Protein AF-A0A430VLE6-F1 (afdb_monomer_lite)

pLDDT: mean 94.43, std 5.34, range [52.59, 98.19]

Foldseek 3Di:
DFEWQDVVPTKTQAACVCVLQVLLVHHYDADDHRDHIDGDHLVRDDLDQEYEYEHAPDAQVRQVVVVVVCVVVVHSVLVSCVNHKYKYFHNVLPRDPDPSVVVSSVVSNCVVVVHDDPRIDTDDRD

Organism: Thermus scotoductus (NCBI:txid37636)

InterPro domains:
  IPR051030 Vitamin B12-binding component of ABC transporter [PTHR42860] (2-117)

Secondary structure (DSSP, 8-state):
-EEEEEETTEEE--TTHHHHHHHTTPPP-SSPTTPPPEE--GGG----SEEEE--TT--HHHHHHHHHHHHHTT-THHHHHTTSEEEEE-STTTSSSSTHHHHHHHHHHHHHTT---TTEEEE---

Radius of gyration: 13.12 Å; chains: 1; bounding box: 30×30×33 Å

Sequence (126 aa):
RVVLEWLGPPYLGGHWVPEMVALAGGAYLGPGPGEASRRASPEDLPQAQVVFLAFCGYGLEAAREAVEAHLARGGWLGEYLKGKRGYLLDAAPFQALTPLVVEGVGLLARLLRGERVLEALELSLP

Structure (mmCIF, N/CA/C/O backbone):
data_AF-A0A430VLE6-F1
#
_entry.id   AF-A0A430VLE6-F1
#
loop_
_atom_site.group_PDB
_atom_site.id
_atom_site.type_symbol
_atom_site.label_atom_id
_atom_site.label_alt_id
_atom_site.label_comp_id
_atom_site.label_asym_id
_atom_site.label_entity_id
_atom_site.label_seq_id
_atom_site.pdbx_PDB_ins_code
_atom_site.Cartn_x
_atom_site.Cartn_y
_atom_site.Cartn_z
_atom_site.occupancy
_at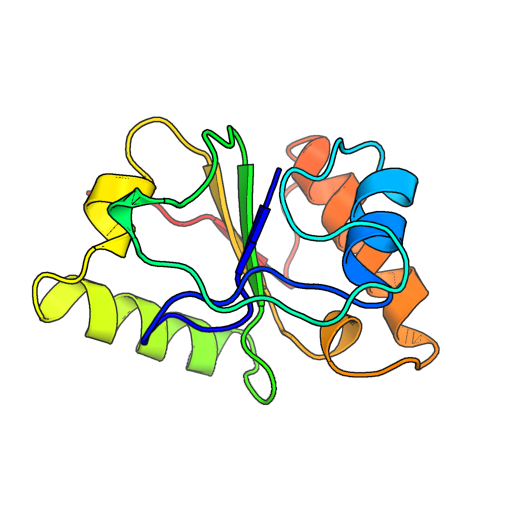om_site.B_iso_or_equiv
_atom_site.auth_seq_id
_atom_site.auth_comp_id
_atom_site.auth_asym_id
_atom_site.auth_atom_id
_atom_site.pdbx_PDB_model_num
ATOM 1 N N . ARG A 1 1 ? -8.304 -0.747 -6.929 1.00 92.69 1 ARG A N 1
ATOM 2 C CA . ARG A 1 1 ? -7.292 -0.896 -5.861 1.00 92.69 1 ARG A CA 1
ATOM 3 C C . ARG A 1 1 ? -6.346 0.275 -5.974 1.00 92.69 1 ARG A C 1
ATOM 5 O O . ARG A 1 1 ? -6.171 0.771 -7.082 1.00 92.69 1 ARG A O 1
ATOM 12 N N . VAL A 1 2 ? -5.778 0.711 -4.863 1.00 93.62 2 VAL A N 1
ATOM 13 C CA . VAL A 1 2 ? -4.741 1.747 -4.853 1.00 93.62 2 VAL A CA 1
ATOM 14 C C . VAL A 1 2 ? -3.542 1.266 -4.066 1.00 93.62 2 VAL A C 1
ATOM 16 O O . VAL A 1 2 ? -3.681 0.414 -3.189 1.00 93.62 2 VAL A O 1
ATOM 19 N N . VAL A 1 3 ? -2.395 1.843 -4.387 1.00 95.94 3 VAL A N 1
ATOM 20 C CA . VAL A 1 3 ? -1.143 1.687 -3.664 1.00 95.94 3 VAL A CA 1
ATOM 21 C C . VAL A 1 3 ? -0.722 3.096 -3.291 1.00 95.94 3 VAL A C 1
ATOM 23 O O . VAL A 1 3 ? -0.615 3.961 -4.161 1.00 95.94 3 VAL A O 1
ATOM 26 N N . LEU A 1 4 ? -0.581 3.334 -1.995 1.00 96.75 4 LEU A N 1
ATOM 27 C CA . LEU A 1 4 ? -0.165 4.604 -1.438 1.00 96.75 4 LEU A CA 1
ATOM 28 C C . LEU A 1 4 ? 1.290 4.504 -1.000 1.00 96.75 4 LEU A C 1
ATOM 30 O O . LEU A 1 4 ? 1.628 3.707 -0.126 1.00 96.75 4 LEU A O 1
ATOM 34 N N . GLU A 1 5 ? 2.132 5.331 -1.605 1.00 95.12 5 GLU A N 1
ATOM 35 C CA . GLU A 1 5 ? 3.582 5.335 -1.380 1.00 95.12 5 GLU A CA 1
ATOM 36 C C . GLU A 1 5 ? 4.014 6.353 -0.318 1.00 95.12 5 GLU A C 1
ATOM 38 O O . GLU A 1 5 ? 5.150 6.346 0.150 1.00 95.12 5 GLU A O 1
ATOM 43 N N . TRP A 1 6 ? 3.101 7.240 0.081 1.00 94.75 6 TRP A N 1
ATOM 44 C CA . TRP A 1 6 ? 3.324 8.258 1.102 1.00 94.75 6 TRP A CA 1
ATOM 45 C C . TRP A 1 6 ? 1.986 8.756 1.659 1.00 94.75 6 TRP A C 1
ATOM 47 O O . TRP A 1 6 ? 0.965 8.632 0.984 1.00 94.75 6 TRP A O 1
ATOM 57 N N . LEU A 1 7 ? 1.978 9.337 2.867 1.00 93.81 7 LEU A N 1
ATOM 58 C CA . LEU A 1 7 ? 0.761 9.858 3.522 1.00 93.81 7 LEU A CA 1
ATOM 59 C C . LEU A 1 7 ? 0.661 11.391 3.566 1.00 93.81 7 LEU A C 1
ATOM 61 O O . LEU A 1 7 ? -0.430 11.933 3.760 1.00 93.81 7 LEU A O 1
ATOM 65 N N . GLY A 1 8 ? 1.787 12.103 3.466 1.00 88.50 8 GLY A N 1
ATOM 66 C CA . GLY A 1 8 ? 1.864 13.536 3.753 1.00 88.50 8 GLY A CA 1
ATOM 67 C C . GLY A 1 8 ? 2.534 14.339 2.647 1.00 88.50 8 GLY A C 1
ATOM 68 O O . GLY A 1 8 ? 3.729 14.615 2.768 1.00 88.50 8 GLY A O 1
ATOM 69 N N . PRO A 1 9 ? 1.797 14.767 1.609 1.00 90.31 9 PRO A N 1
ATOM 70 C CA . PRO A 1 9 ? 0.430 14.362 1.216 1.00 90.31 9 PRO A CA 1
ATOM 71 C C . PRO A 1 9 ? 0.395 12.970 0.557 1.00 90.31 9 PRO A C 1
ATOM 73 O O . PRO A 1 9 ? 1.468 12.417 0.308 1.00 90.31 9 PRO A O 1
ATOM 76 N N . PRO A 1 10 ? -0.787 12.374 0.284 1.00 96.56 10 PRO A N 1
ATOM 77 C CA . PRO A 1 10 ? -0.828 11.055 -0.325 1.00 96.56 10 PRO A CA 1
ATOM 78 C C . PRO A 1 10 ? -0.162 11.022 -1.702 1.00 96.56 10 PRO A C 1
ATOM 80 O O . PRO A 1 10 ? -0.354 11.923 -2.520 1.00 96.56 10 PRO A O 1
ATOM 83 N N . TYR A 1 11 ? 0.589 9.955 -1.964 1.00 97.31 11 TYR A N 1
ATOM 84 C CA . TYR A 1 11 ? 1.112 9.634 -3.293 1.00 97.31 11 TYR A CA 1
ATOM 85 C C . TYR A 1 11 ? 0.529 8.315 -3.780 1.00 97.31 11 TYR A C 1
ATOM 87 O O . TYR A 1 11 ? 0.650 7.302 -3.098 1.00 97.31 11 TYR A O 1
ATOM 95 N N . LEU A 1 12 ? -0.087 8.334 -4.960 1.00 97.62 12 LEU A N 1
ATOM 96 C CA . LEU A 1 12 ? -0.509 7.140 -5.685 1.00 97.62 12 LEU A CA 1
ATOM 97 C C . LEU A 1 12 ? 0.689 6.572 -6.444 1.00 97.62 12 LEU A C 1
ATOM 99 O O . LEU A 1 12 ? 1.323 7.302 -7.212 1.00 97.62 12 LEU A O 1
ATOM 103 N N . GLY A 1 13 ? 0.958 5.281 -6.262 1.00 96.44 13 GLY A N 1
ATOM 104 C CA . GLY A 1 13 ? 2.089 4.620 -6.904 1.00 96.44 13 GLY A CA 1
ATOM 105 C C . GLY A 1 13 ? 1.999 4.613 -8.426 1.00 96.44 13 GLY A C 1
ATOM 106 O O . GLY A 1 13 ? 0.928 4.411 -9.001 1.00 96.44 13 GLY A O 1
ATOM 107 N N . GLY A 1 14 ? 3.118 4.885 -9.081 1.00 95.44 14 GLY A N 1
ATOM 108 C CA . GLY A 1 14 ? 3.240 4.891 -10.535 1.00 95.44 14 GLY A CA 1
ATOM 109 C C . GLY A 1 14 ? 4.255 3.864 -11.025 1.00 95.44 14 GLY A C 1
ATOM 110 O O . GLY A 1 14 ? 4.506 2.844 -10.387 1.00 95.44 14 GLY A O 1
ATOM 111 N N . HIS A 1 15 ? 4.869 4.152 -12.162 1.00 95.00 15 HIS A N 1
ATOM 112 C CA . HIS A 1 15 ? 5.905 3.362 -12.803 1.00 95.00 15 HIS A CA 1
ATOM 113 C C . HIS A 1 15 ? 5.416 1.931 -13.079 1.00 95.00 15 HIS A C 1
ATOM 115 O O . HIS A 1 15 ? 4.514 1.744 -13.895 1.00 95.00 15 HIS A O 1
ATOM 121 N N . TRP A 1 16 ? 5.979 0.935 -12.394 1.00 95.38 16 TRP A N 1
ATOM 122 C CA . TRP A 1 16 ? 5.626 -0.480 -12.535 1.00 95.38 16 TRP A CA 1
ATOM 123 C C . TRP A 1 16 ? 4.523 -0.934 -11.561 1.00 95.38 16 TRP A C 1
ATOM 125 O O . TRP A 1 16 ? 3.995 -2.037 -11.697 1.00 95.38 16 TRP A O 1
ATOM 135 N N . VAL A 1 17 ? 4.124 -0.103 -10.589 1.00 96.69 17 VAL A N 1
ATOM 136 C CA . VAL A 1 17 ? 3.075 -0.436 -9.606 1.00 96.69 17 VAL A CA 1
ATOM 137 C C . VAL A 1 17 ? 1.719 -0.767 -10.256 1.00 96.69 17 VAL A C 1
ATOM 139 O O . VAL A 1 17 ? 1.105 -1.759 -9.847 1.00 96.69 17 VAL A O 1
ATOM 142 N N . PRO A 1 18 ? 1.235 -0.026 -11.278 1.00 97.31 18 PRO A N 1
ATOM 143 C CA . PRO A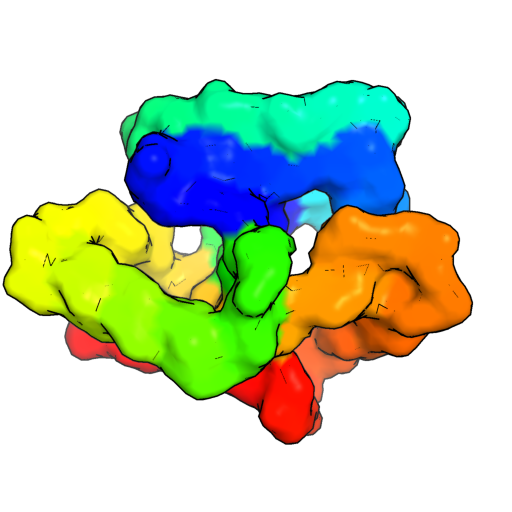 1 18 ? -0.002 -0.377 -11.979 1.00 97.31 18 PRO A CA 1
ATOM 144 C C . PRO A 1 18 ? 0.044 -1.791 -12.567 1.00 97.31 18 PRO A C 1
ATOM 146 O O . PRO A 1 18 ? -0.921 -2.549 -12.447 1.00 97.31 18 PRO A O 1
ATOM 149 N N . GLU A 1 19 ? 1.184 -2.164 -13.151 1.00 97.06 19 GLU A N 1
ATOM 150 C CA . GLU A 1 19 ? 1.408 -3.478 -13.756 1.00 97.06 19 GLU A CA 1
ATOM 151 C C . GLU A 1 19 ? 1.498 -4.573 -12.694 1.00 97.06 19 GLU A C 1
ATOM 153 O O . GLU A 1 19 ? 0.892 -5.630 -12.860 1.00 97.06 19 GLU A O 1
ATOM 158 N N . MET A 1 20 ? 2.158 -4.312 -11.560 1.00 97.69 20 MET A N 1
ATOM 159 C CA . MET A 1 20 ? 2.181 -5.251 -10.434 1.00 97.69 20 MET A CA 1
ATOM 160 C C . MET A 1 20 ? 0.769 -5.569 -9.933 1.00 97.69 20 MET A C 1
ATOM 162 O O . MET A 1 20 ? 0.429 -6.733 -9.716 1.00 97.69 20 MET A O 1
ATOM 166 N N . VAL A 1 21 ? -0.073 -4.542 -9.770 1.00 98.06 21 VAL A N 1
ATOM 167 C CA . VAL A 1 21 ? -1.467 -4.713 -9.339 1.00 98.06 21 VAL A CA 1
ATOM 168 C C . VAL A 1 21 ? -2.267 -5.494 -10.382 1.00 98.06 21 VAL A C 1
ATOM 170 O O . VAL A 1 21 ? -3.056 -6.359 -10.000 1.00 98.06 21 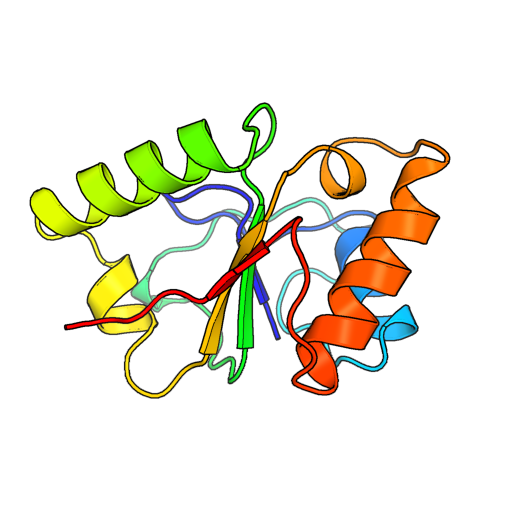VAL A O 1
ATOM 173 N N . ALA A 1 22 ? -2.059 -5.222 -11.673 1.00 97.94 22 ALA A N 1
ATOM 174 C CA . ALA A 1 22 ? -2.710 -5.946 -12.762 1.00 97.94 22 ALA A CA 1
ATOM 175 C C . ALA A 1 22 ? -2.320 -7.432 -12.784 1.00 97.94 22 ALA A C 1
ATOM 177 O O . ALA A 1 22 ? -3.197 -8.296 -12.812 1.00 97.94 22 ALA A O 1
ATOM 178 N N . LEU A 1 23 ? -1.024 -7.740 -12.684 1.00 98.12 23 LEU A N 1
ATOM 179 C CA . LEU A 1 23 ? -0.499 -9.110 -12.644 1.00 98.12 23 LEU A CA 1
ATOM 180 C C . LEU A 1 23 ? -0.972 -9.885 -11.408 1.00 98.12 23 LEU A C 1
ATOM 182 O O . LEU A 1 23 ? -1.196 -11.091 -11.480 1.00 98.12 23 LEU A O 1
ATOM 186 N N . ALA A 1 24 ? -1.197 -9.193 -10.292 1.00 98.06 24 ALA A N 1
ATOM 187 C CA . ALA A 1 24 ? -1.792 -9.771 -9.092 1.00 98.06 24 ALA A CA 1
ATOM 188 C C . ALA A 1 24 ? -3.309 -10.050 -9.216 1.00 98.06 24 ALA A C 1
ATOM 190 O O . ALA A 1 24 ? -3.920 -10.555 -8.272 1.00 98.06 24 ALA A O 1
ATOM 191 N N . GLY A 1 25 ? -3.935 -9.721 -10.354 1.00 97.19 25 GLY A N 1
ATOM 192 C CA . GLY A 1 25 ? -5.371 -9.889 -10.602 1.00 97.19 25 GLY A CA 1
ATOM 193 C C . GLY A 1 25 ? -6.233 -8.719 -10.113 1.00 97.19 25 GLY A C 1
ATOM 194 O O . GLY A 1 25 ? -7.433 -8.871 -9.879 1.00 97.19 25 GLY A O 1
ATOM 195 N N . GLY A 1 26 ? -5.635 -7.547 -9.903 1.00 96.31 26 GLY A N 1
ATOM 196 C CA . GLY A 1 26 ? -6.316 -6.330 -9.484 1.00 96.31 26 GLY A CA 1
ATOM 197 C C . GLY A 1 26 ? -6.543 -5.332 -10.621 1.00 96.31 26 GLY A C 1
ATOM 198 O O . GLY A 1 26 ? -5.809 -5.285 -11.595 1.00 96.31 26 GLY A O 1
ATOM 199 N N . ALA A 1 27 ? -7.533 -4.454 -10.455 1.00 96.81 27 ALA A N 1
ATOM 200 C CA . ALA A 1 27 ? -7.660 -3.237 -11.259 1.00 96.81 27 ALA A CA 1
ATOM 201 C C . ALA A 1 27 ? -7.079 -2.047 -10.484 1.00 96.81 27 ALA A C 1
ATOM 203 O O . ALA A 1 27 ? -7.550 -1.747 -9.373 1.00 96.81 27 ALA A O 1
ATOM 204 N N . TYR A 1 28 ? -6.057 -1.398 -11.039 1.00 97.75 28 TYR A N 1
ATOM 205 C CA . TYR A 1 28 ? -5.426 -0.223 -10.443 1.00 97.75 28 TYR A CA 1
ATOM 206 C C . TYR A 1 28 ? -6.200 1.059 -10.774 1.00 97.75 28 TYR A C 1
ATOM 208 O O . TYR A 1 28 ? -6.696 1.206 -11.884 1.00 97.75 28 TYR A O 1
ATOM 216 N N . LEU A 1 29 ? -6.346 1.959 -9.797 1.00 97.25 29 LEU A N 1
ATOM 217 C CA . LEU A 1 29 ? -7.136 3.197 -9.927 1.00 97.25 29 LEU A CA 1
ATOM 218 C C . LEU A 1 29 ? -6.278 4.476 -9.889 1.00 97.25 29 LEU A C 1
ATOM 220 O O . LEU A 1 29 ? -6.827 5.571 -9.808 1.00 97.25 29 LEU A O 1
ATOM 224 N N . GLY A 1 30 ? -4.951 4.339 -9.868 1.00 95.94 30 GLY A N 1
ATOM 225 C CA . GLY A 1 30 ? -4.006 5.456 -9.835 1.00 95.94 30 GLY A CA 1
ATOM 226 C C . GLY A 1 30 ? -3.446 5.806 -11.222 1.00 95.94 30 GLY A C 1
ATOM 227 O O . GLY A 1 30 ? -4.166 5.695 -12.215 1.00 95.94 30 GLY A O 1
ATOM 228 N N . PRO A 1 31 ? -2.179 6.254 -11.295 1.00 96.94 31 PRO A N 1
ATOM 229 C CA . PRO A 1 31 ? -1.444 6.415 -12.550 1.00 96.94 31 PRO A CA 1
ATOM 230 C C . PRO A 1 31 ? -1.476 5.188 -13.466 1.00 96.94 31 PRO A C 1
ATOM 232 O O . PRO A 1 31 ? -1.576 4.053 -13.001 1.00 96.94 31 PRO A O 1
ATOM 235 N N . GLY A 1 32 ? -1.408 5.428 -14.775 1.00 96.00 32 GLY A N 1
ATOM 236 C CA . GLY A 1 32 ? -1.309 4.379 -15.789 1.00 96.00 32 GLY A CA 1
ATOM 237 C C . GLY A 1 32 ? 0.073 3.707 -15.825 1.00 96.00 32 GLY A C 1
ATOM 238 O O . GLY A 1 32 ? 1.020 4.216 -15.222 1.00 96.00 32 GLY A O 1
ATOM 239 N N . PRO A 1 33 ? 0.219 2.569 -16.532 1.00 94.81 33 PRO A N 1
ATOM 240 C CA . PRO A 1 33 ? 1.510 1.897 -16.701 1.00 94.81 33 PRO A CA 1
ATOM 241 C C . PRO A 1 33 ? 2.599 2.850 -17.211 1.00 94.81 33 PRO A C 1
ATOM 243 O O . PRO A 1 33 ? 2.394 3.558 -18.197 1.00 94.81 33 PRO A O 1
ATOM 246 N N . GLY A 1 34 ? 3.747 2.880 -16.532 1.00 93.62 34 GLY A N 1
ATOM 247 C CA . GLY A 1 34 ? 4.876 3.751 -16.871 1.00 93.62 34 GLY A CA 1
ATOM 248 C C . GLY A 1 34 ? 4.718 5.230 -16.487 1.00 93.62 34 GLY A C 1
ATOM 249 O O . GLY A 1 34 ? 5.701 5.967 -16.548 1.00 93.62 34 GLY A O 1
ATOM 250 N N . GLU A 1 35 ? 3.537 5.685 -16.056 1.00 97.44 35 GLU A N 1
ATOM 251 C CA . GLU A 1 35 ? 3.348 7.057 -15.568 1.00 97.44 35 GLU A CA 1
ATOM 252 C C . GLU A 1 35 ? 3.999 7.247 -14.198 1.00 97.44 35 GLU A C 1
ATOM 254 O O . GLU A 1 35 ? 3.905 6.376 -13.341 1.00 97.44 35 GLU A O 1
ATOM 259 N N . ALA A 1 36 ? 4.603 8.406 -13.940 1.00 96.75 36 ALA A N 1
ATOM 260 C CA . ALA A 1 36 ? 5.200 8.698 -12.638 1.00 96.75 36 ALA A CA 1
ATOM 261 C C . ALA A 1 36 ? 4.181 8.628 -11.481 1.00 96.75 36 ALA A C 1
ATOM 263 O O . ALA A 1 36 ? 2.984 8.887 -11.658 1.00 96.75 36 ALA A O 1
ATOM 264 N N . SER A 1 37 ? 4.675 8.335 -10.272 1.00 96.06 37 SER A N 1
ATOM 265 C CA . SER A 1 37 ? 3.876 8.428 -9.045 1.00 96.06 37 SER A CA 1
ATOM 266 C C . SER A 1 37 ? 3.268 9.823 -8.908 1.00 96.06 37 SER A C 1
ATOM 268 O O . SER A 1 37 ? 3.901 10.838 -9.212 1.00 96.06 37 SER A O 1
ATOM 270 N N . ARG A 1 38 ? 2.020 9.883 -8.443 1.00 96.62 38 ARG A N 1
ATOM 271 C CA . ARG A 1 38 ? 1.225 11.111 -8.470 1.00 96.62 38 ARG A CA 1
ATOM 272 C C . ARG A 1 38 ? 0.845 11.546 -7.069 1.00 96.62 38 ARG A C 1
ATOM 274 O O . ARG A 1 38 ? 0.182 10.810 -6.341 1.00 96.62 38 ARG A O 1
ATOM 281 N N . ARG A 1 39 ? 1.203 12.783 -6.734 1.00 97.06 39 ARG A N 1
ATOM 282 C CA . ARG A 1 39 ? 0.677 13.482 -5.562 1.00 97.06 39 ARG A CA 1
ATOM 283 C C . ARG A 1 39 ? -0.836 13.662 -5.701 1.00 97.06 39 ARG A C 1
ATOM 285 O O . ARG A 1 39 ? -1.293 14.146 -6.733 1.00 97.06 39 ARG A O 1
ATOM 292 N N . ALA A 1 40 ? -1.584 13.329 -4.660 1.00 95.88 40 ALA A N 1
ATOM 293 C CA . ALA A 1 40 ? -3.022 13.546 -4.571 1.00 95.88 40 ALA A CA 1
ATOM 294 C C . ALA A 1 40 ? -3.373 14.363 -3.322 1.00 95.88 40 ALA A C 1
ATOM 296 O O . ALA A 1 40 ? -2.595 14.446 -2.365 1.00 95.88 40 ALA A O 1
ATOM 297 N N . SER A 1 41 ? -4.561 14.949 -3.335 1.00 96.06 41 SER A N 1
ATOM 298 C CA . SER A 1 41 ? -5.239 15.441 -2.138 1.00 96.06 41 SER A CA 1
ATOM 299 C C . SER A 1 41 ? -6.029 14.274 -1.524 1.00 96.06 41 SER A C 1
ATOM 301 O O . SER A 1 41 ? -6.517 13.430 -2.280 1.00 96.06 41 SER A O 1
ATOM 303 N N . PRO A 1 42 ? -6.161 14.163 -0.190 1.00 95.06 42 PRO A N 1
ATOM 304 C CA . PRO A 1 42 ? -6.983 13.119 0.433 1.00 95.06 42 PRO A CA 1
ATOM 305 C C . PRO A 1 42 ? -8.413 13.017 -0.121 1.00 95.06 42 PRO A C 1
ATOM 307 O O . PRO A 1 42 ? -8.938 11.919 -0.278 1.00 95.06 42 PRO A O 1
ATOM 310 N N . GLU A 1 43 ? -9.017 14.155 -0.449 1.00 94.62 43 GLU A N 1
ATOM 311 C CA . GLU A 1 43 ? -10.346 14.294 -1.044 1.00 94.62 43 GLU A CA 1
ATOM 312 C C . GLU A 1 43 ? -10.434 13.792 -2.495 1.00 94.62 43 GLU A C 1
ATOM 314 O O . GLU A 1 43 ? -11.499 13.354 -2.925 1.00 94.62 43 GLU A O 1
ATOM 319 N N . ASP A 1 44 ? -9.311 13.784 -3.218 1.00 94.88 44 ASP A N 1
ATOM 320 C CA . ASP A 1 44 ? -9.219 13.361 -4.621 1.00 94.88 44 ASP A CA 1
ATOM 321 C C . ASP A 1 44 ? -8.793 11.892 -4.762 1.00 94.88 44 ASP A C 1
ATOM 323 O O . ASP A 1 44 ? -8.609 11.383 -5.874 1.00 94.88 44 ASP A O 1
ATOM 327 N N . LEU A 1 45 ? -8.597 11.187 -3.642 1.00 96.81 45 LEU A N 1
ATOM 328 C CA . LEU A 1 45 ? -8.237 9.779 -3.682 1.00 96.81 45 LEU A CA 1
ATOM 329 C C . LEU A 1 45 ? -9.372 8.951 -4.306 1.00 96.81 45 LEU A C 1
ATOM 331 O O . LEU A 1 45 ? -10.545 9.105 -3.948 1.00 96.81 45 LEU A O 1
ATOM 335 N N . PRO A 1 46 ? -9.049 8.028 -5.226 1.00 96.00 46 PRO A N 1
ATOM 336 C CA . PRO A 1 46 ? -10.065 7.279 -5.944 1.00 96.00 46 PRO A CA 1
ATOM 337 C C . PRO A 1 46 ? -10.791 6.305 -5.010 1.00 96.00 46 PRO A C 1
ATOM 339 O O . PRO A 1 46 ? -10.229 5.773 -4.053 1.00 96.00 46 PRO A O 1
ATOM 342 N N . GLN A 1 47 ? -12.049 6.003 -5.327 1.00 94.50 47 GLN A N 1
ATOM 343 C CA . GLN A 1 47 ? -12.881 5.101 -4.529 1.00 94.50 47 GLN A CA 1
ATOM 344 C C . GLN A 1 47 ? -12.443 3.637 -4.698 1.00 94.50 47 GLN A C 1
ATOM 346 O O . GLN A 1 47 ? -12.966 2.881 -5.517 1.00 94.50 47 GLN A O 1
ATOM 351 N N . ALA A 1 48 ? -11.440 3.231 -3.922 1.00 94.75 48 ALA A N 1
ATOM 352 C CA . ALA A 1 48 ? -10.908 1.877 -3.914 1.00 94.75 48 ALA A CA 1
ATOM 353 C C . ALA A 1 48 ? -11.561 1.001 -2.837 1.00 94.75 48 ALA A C 1
ATOM 355 O O . ALA A 1 48 ? -11.824 1.455 -1.734 1.00 94.75 48 ALA A O 1
ATOM 356 N N . GLN A 1 49 ? -11.744 -0.290 -3.122 1.00 94.19 49 GLN A N 1
ATOM 357 C CA . GLN A 1 49 ? -12.161 -1.284 -2.114 1.00 94.19 49 GLN A CA 1
ATOM 358 C C . GLN A 1 49 ? -10.987 -1.851 -1.299 1.00 94.19 49 GLN A C 1
ATOM 360 O O . GLN A 1 49 ? -11.176 -2.365 -0.199 1.00 94.19 49 GLN A O 1
ATOM 365 N N . VAL A 1 50 ? -9.782 -1.809 -1.875 1.00 97.12 50 VAL A N 1
ATOM 366 C CA . VAL A 1 50 ? -8.539 -2.296 -1.267 1.00 97.12 50 VAL A CA 1
ATOM 367 C C . VAL A 1 50 ? -7.470 -1.229 -1.448 1.00 97.12 50 VAL A C 1
ATOM 369 O O . VAL A 1 50 ? -7.279 -0.734 -2.570 1.00 97.12 50 VAL A O 1
ATOM 372 N N . VAL A 1 51 ? -6.805 -0.902 -0.346 1.00 97.81 51 VAL A N 1
ATOM 373 C CA . VAL A 1 51 ? -5.755 0.104 -0.228 1.00 97.81 51 VAL A CA 1
ATOM 374 C C . VAL A 1 51 ? -4.503 -0.589 0.292 1.00 97.81 51 VAL A C 1
ATOM 376 O O . VAL A 1 51 ? -4.505 -1.116 1.400 1.00 97.81 51 VAL A O 1
ATOM 379 N N . PHE A 1 52 ? -3.446 -0.595 -0.507 1.00 98.12 52 PHE A N 1
ATOM 380 C CA . PHE A 1 52 ? -2.118 -1.019 -0.080 1.00 98.12 52 PHE A CA 1
ATOM 381 C C . PHE A 1 52 ? -1.305 0.214 0.317 1.00 98.12 52 PHE A C 1
ATOM 383 O O . PHE A 1 52 ? -1.392 1.243 -0.350 1.00 98.12 52 PHE A O 1
ATOM 390 N N . LEU A 1 53 ? -0.528 0.122 1.387 1.00 97.75 53 LEU A N 1
ATOM 391 C CA . LEU A 1 53 ? 0.339 1.179 1.899 1.00 97.75 53 LEU A CA 1
ATOM 392 C C . LEU A 1 53 ? 1.765 0.631 1.903 1.00 97.75 53 LEU A C 1
ATOM 394 O O . LEU A 1 53 ? 2.059 -0.291 2.658 1.00 97.75 53 LEU A O 1
ATOM 398 N N . ALA A 1 54 ? 2.621 1.168 1.040 1.00 96.38 54 ALA A N 1
ATOM 399 C CA . ALA A 1 54 ? 4.000 0.721 0.865 1.00 96.38 54 ALA A CA 1
ATOM 400 C C . ALA A 1 54 ? 4.904 1.953 0.783 1.00 96.38 54 ALA A C 1
ATOM 402 O O . ALA A 1 54 ? 5.089 2.527 -0.288 1.00 96.38 54 ALA A O 1
ATOM 403 N N . PHE A 1 55 ? 5.415 2.413 1.926 1.00 95.94 55 PHE A N 1
ATOM 404 C CA . PHE A 1 55 ? 6.147 3.678 1.989 1.00 95.94 55 PHE A CA 1
ATOM 405 C C . PHE A 1 55 ? 7.616 3.483 1.636 1.00 95.94 55 PHE A C 1
ATOM 407 O O . PHE A 1 55 ? 8.324 2.740 2.307 1.00 95.94 55 PHE A O 1
ATOM 414 N N . CYS A 1 56 ? 8.087 4.157 0.587 1.00 90.88 56 CYS A N 1
ATOM 415 C CA . CYS A 1 56 ? 9.465 4.013 0.117 1.00 90.88 56 CYS A CA 1
ATOM 416 C C . CYS A 1 56 ? 10.476 4.227 1.261 1.00 90.88 56 CYS A C 1
ATOM 418 O O . CYS A 1 56 ? 10.401 5.226 1.979 1.00 90.88 56 CYS A O 1
ATOM 420 N N . GLY A 1 57 ? 11.405 3.282 1.440 1.00 90.44 57 GLY A N 1
ATOM 421 C CA . GLY A 1 57 ? 12.382 3.285 2.533 1.00 90.44 57 GLY A CA 1
ATOM 422 C C . GLY A 1 57 ? 11.886 2.739 3.879 1.00 90.44 57 GLY A C 1
ATOM 423 O O . GLY A 1 57 ? 12.659 2.741 4.834 1.00 90.44 57 GLY A O 1
ATOM 424 N N . TYR A 1 58 ? 10.638 2.269 3.979 1.00 93.69 58 TYR A N 1
ATOM 425 C CA . TYR A 1 58 ? 10.068 1.729 5.214 1.00 93.69 58 TYR A CA 1
ATOM 426 C C . TYR A 1 58 ? 9.923 0.208 5.121 1.00 93.69 58 TYR A C 1
ATOM 428 O O . TYR A 1 58 ? 9.315 -0.321 4.189 1.00 93.69 58 TYR A O 1
ATOM 436 N N . GLY A 1 59 ? 10.431 -0.483 6.141 1.00 94.50 59 GLY A N 1
ATOM 437 C CA . GLY A 1 59 ? 9.979 -1.835 6.467 1.00 94.50 59 GLY A CA 1
ATOM 438 C C . GLY A 1 59 ? 8.629 -1.803 7.193 1.00 94.50 59 GLY A C 1
ATOM 439 O O . GLY A 1 59 ? 8.137 -0.735 7.573 1.00 94.50 59 GLY A O 1
ATOM 440 N N . LEU A 1 60 ? 8.047 -2.979 7.430 1.00 94.50 60 LEU A N 1
ATOM 441 C CA . LEU A 1 60 ? 6.687 -3.114 7.967 1.00 94.50 60 LEU A CA 1
ATOM 442 C C . LEU A 1 60 ? 6.463 -2.386 9.308 1.00 94.50 60 LEU A C 1
ATOM 444 O O . LEU A 1 60 ? 5.471 -1.676 9.460 1.00 94.50 60 LEU A O 1
ATOM 448 N N . GLU A 1 61 ? 7.396 -2.496 10.260 1.00 94.62 61 GLU A N 1
ATOM 449 C CA . GLU A 1 61 ? 7.265 -1.834 11.571 1.00 94.62 61 GLU A CA 1
ATOM 450 C C . GLU A 1 61 ? 7.333 -0.309 11.478 1.00 94.62 61 GLU A C 1
ATOM 452 O O . GLU A 1 61 ? 6.477 0.384 12.023 1.00 94.62 61 GLU A O 1
ATOM 457 N N . ALA A 1 62 ? 8.288 0.229 10.715 1.00 95.56 62 ALA A N 1
ATOM 458 C CA . ALA A 1 62 ? 8.379 1.671 10.502 1.00 95.56 62 ALA A CA 1
ATOM 459 C C . ALA A 1 62 ? 7.107 2.202 9.823 1.00 95.56 62 ALA A C 1
ATOM 461 O O . ALA A 1 62 ? 6.620 3.292 10.133 1.00 95.56 62 ALA A O 1
ATOM 462 N N . ALA A 1 63 ? 6.551 1.435 8.879 1.00 95.69 63 ALA A N 1
ATOM 463 C CA . ALA A 1 63 ? 5.325 1.811 8.191 1.00 95.69 63 ALA A CA 1
ATOM 464 C C . ALA A 1 63 ? 4.127 1.824 9.162 1.00 95.69 63 ALA A C 1
ATOM 466 O O . ALA A 1 63 ? 3.249 2.685 9.043 1.00 95.69 63 ALA A O 1
ATOM 467 N N . ARG A 1 64 ? 4.121 0.933 10.164 1.00 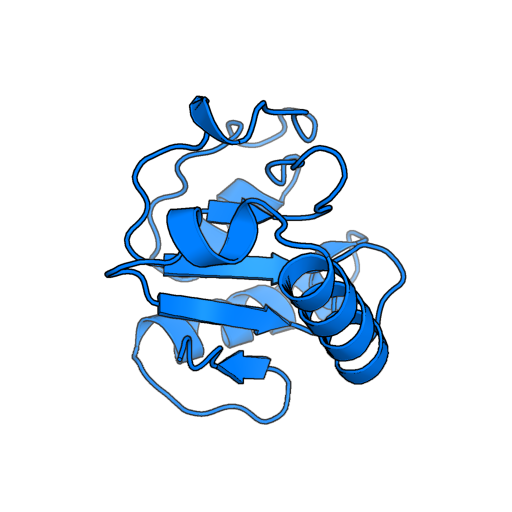95.75 64 ARG A N 1
ATOM 468 C CA . ARG A 1 64 ? 3.081 0.852 11.196 1.00 95.75 64 ARG A CA 1
ATOM 469 C C . ARG A 1 64 ? 3.132 2.074 12.092 1.00 95.75 64 ARG A C 1
ATOM 471 O O . ARG A 1 64 ? 2.115 2.742 12.244 1.00 95.75 64 ARG A O 1
ATOM 478 N N . GLU A 1 65 ? 4.315 2.422 12.585 1.00 95.94 65 GLU A N 1
ATOM 479 C CA . GLU A 1 65 ? 4.528 3.628 13.390 1.00 95.94 65 GLU A CA 1
ATOM 480 C C . GLU A 1 65 ? 4.096 4.898 12.638 1.00 95.94 65 GLU A C 1
ATOM 482 O O . GLU A 1 65 ? 3.428 5.766 13.202 1.00 95.94 65 GLU A O 1
ATOM 487 N N . ALA A 1 66 ? 4.401 4.996 11.338 1.00 95.62 66 ALA A N 1
ATOM 488 C CA . ALA A 1 66 ? 3.985 6.129 10.514 1.00 95.62 66 ALA A CA 1
ATOM 489 C C . ALA A 1 66 ? 2.457 6.229 10.364 1.00 95.62 66 ALA A C 1
ATOM 491 O O . ALA A 1 66 ? 1.904 7.332 10.427 1.00 95.62 66 ALA A O 1
ATOM 492 N N . VAL A 1 67 ? 1.767 5.097 10.180 1.00 96.31 67 VAL A N 1
ATOM 493 C CA . VAL A 1 67 ? 0.297 5.043 10.136 1.00 96.31 67 VAL A CA 1
ATOM 494 C C . VAL A 1 67 ? -0.301 5.400 11.495 1.00 96.31 67 VAL A C 1
ATOM 496 O O . VAL A 1 67 ? -1.185 6.253 11.552 1.00 96.31 67 VAL A O 1
ATOM 499 N N . GLU A 1 68 ? 0.190 4.809 12.585 1.00 95.19 68 GLU A N 1
ATOM 500 C CA . GLU A 1 68 ? -0.278 5.083 13.949 1.00 95.19 68 GLU A CA 1
ATOM 501 C C . GLU A 1 68 ? -0.126 6.570 14.294 1.00 95.19 68 GLU A C 1
ATOM 503 O O . GLU A 1 68 ? -1.090 7.213 14.715 1.00 95.19 68 GLU A O 1
ATOM 508 N N . ALA A 1 69 ? 1.038 7.162 14.015 1.00 95.69 69 ALA A N 1
ATOM 509 C CA . ALA A 1 69 ? 1.278 8.588 14.213 1.00 95.69 69 ALA A CA 1
ATOM 510 C C . ALA A 1 69 ? 0.368 9.461 13.333 1.00 95.69 69 ALA A C 1
ATOM 512 O O . ALA A 1 69 ? -0.109 10.512 13.773 1.00 95.69 69 ALA A O 1
ATOM 513 N N . HIS A 1 70 ? 0.106 9.041 12.090 1.00 95.69 70 HIS A N 1
ATOM 514 C CA . HIS A 1 70 ? -0.809 9.743 11.195 1.00 95.69 70 HIS A CA 1
ATOM 515 C C . HIS A 1 70 ? -2.250 9.725 11.717 1.00 95.69 70 HIS A C 1
ATOM 517 O O . HIS A 1 70 ? -2.933 10.744 11.635 1.00 95.69 70 HIS A O 1
ATOM 523 N N . LEU A 1 71 ? -2.712 8.600 12.262 1.00 94.50 71 LEU A N 1
ATOM 524 C CA . LEU A 1 71 ? -4.051 8.471 12.835 1.00 94.50 71 LEU A CA 1
ATOM 525 C C . LEU A 1 71 ? -4.175 9.234 14.160 1.00 94.50 71 LEU A C 1
ATOM 527 O O . LEU A 1 71 ? -5.141 9.970 14.346 1.00 94.50 71 LEU A O 1
ATOM 531 N N . ALA A 1 72 ? -3.175 9.142 15.041 1.00 94.62 72 ALA A N 1
ATOM 532 C CA . ALA A 1 72 ? -3.176 9.794 16.353 1.00 94.62 72 ALA A CA 1
ATOM 533 C C . ALA A 1 72 ? -3.298 11.325 16.274 1.00 94.62 72 ALA A C 1
ATOM 535 O O . ALA A 1 72 ? -3.897 11.950 17.146 1.00 94.62 72 ALA A O 1
ATOM 536 N N . ARG A 1 73 ? -2.776 11.941 15.206 1.00 95.25 73 ARG A N 1
ATOM 537 C CA . ARG A 1 73 ? -2.907 13.387 14.952 1.00 95.25 73 ARG A CA 1
ATOM 538 C C . ARG A 1 73 ? -4.195 13.787 14.217 1.00 95.25 73 ARG A C 1
ATOM 540 O O . ARG A 1 73 ? -4.280 14.913 13.736 1.00 95.25 73 ARG A O 1
ATOM 547 N N . GLY A 1 74 ? -5.160 12.876 14.069 1.00 93.69 74 GLY A N 1
ATOM 548 C CA . GLY A 1 74 ? -6.403 13.122 13.330 1.00 93.69 74 GLY A CA 1
ATOM 549 C C . GLY A 1 74 ? -6.210 13.192 11.813 1.00 93.69 74 GLY A C 1
ATOM 550 O O . GLY A 1 74 ? -6.888 13.957 11.133 1.00 93.69 74 GLY A O 1
ATOM 551 N N . GLY A 1 75 ? -5.241 12.447 11.275 1.00 94.56 75 GLY A N 1
ATOM 552 C CA . GLY A 1 75 ? -4.973 12.413 9.843 1.00 94.56 75 GLY A CA 1
ATOM 553 C C . GLY A 1 75 ? -6.095 11.765 9.025 1.00 94.56 75 GLY A C 1
ATOM 554 O O . GLY A 1 75 ? -6.920 11.002 9.524 1.00 94.56 75 GLY A O 1
ATOM 555 N N . TRP A 1 76 ? -6.099 12.056 7.726 1.00 95.50 76 TRP A N 1
ATOM 556 C CA . TRP A 1 76 ? -7.167 11.703 6.788 1.00 95.50 76 TRP A CA 1
ATOM 557 C C . TRP A 1 76 ? -7.326 10.191 6.546 1.00 95.50 76 TRP A C 1
ATOM 559 O O . TRP A 1 76 ? -8.385 9.749 6.098 1.00 95.50 76 TRP A O 1
ATOM 569 N N . LEU A 1 77 ? -6.288 9.390 6.823 1.00 95.81 77 LEU A N 1
ATOM 570 C CA . LEU A 1 77 ? -6.249 7.970 6.462 1.00 95.81 77 LEU A CA 1
ATOM 571 C C . LEU A 1 77 ? -7.399 7.160 7.080 1.00 95.81 77 LEU A C 1
ATOM 573 O O . LEU A 1 77 ? -7.955 6.297 6.405 1.00 95.81 77 LEU A O 1
ATOM 577 N N . GLY A 1 78 ? -7.778 7.451 8.329 1.00 94.94 78 GLY A N 1
ATOM 578 C CA . GLY A 1 78 ? -8.862 6.739 9.013 1.00 94.94 78 GLY A CA 1
ATOM 579 C C . GLY A 1 78 ? -10.208 6.927 8.314 1.00 94.94 78 GLY A C 1
ATOM 580 O O . GLY A 1 78 ? -10.893 5.955 8.010 1.00 94.94 78 GLY A O 1
ATOM 581 N N . GLU A 1 79 ? -10.549 8.171 7.970 1.00 94.94 79 GLU A N 1
ATOM 582 C CA . GLU A 1 79 ? -11.759 8.485 7.203 1.00 94.94 79 GLU A CA 1
ATOM 583 C C . GLU A 1 79 ? -11.727 7.849 5.814 1.00 94.94 79 GLU A C 1
ATOM 585 O O . GLU A 1 79 ? -12.702 7.228 5.386 1.00 94.94 79 GLU A O 1
ATOM 590 N N . TYR A 1 80 ? -10.587 7.940 5.124 1.00 95.75 80 TYR A N 1
ATOM 591 C CA . TYR A 1 80 ? -10.448 7.350 3.800 1.00 95.75 80 TYR A CA 1
ATOM 592 C C . TYR A 1 80 ? -10.629 5.833 3.829 1.00 95.75 80 TYR A C 1
ATOM 594 O O . TYR A 1 80 ? -11.274 5.301 2.932 1.00 95.75 80 TYR A O 1
ATOM 602 N N . LEU A 1 81 ? -10.129 5.126 4.845 1.00 95.88 81 LEU A N 1
ATOM 603 C CA . LEU A 1 81 ? -10.224 3.668 4.935 1.00 95.88 81 LEU A CA 1
ATOM 604 C C . LEU A 1 81 ? -11.605 3.144 5.375 1.00 95.88 81 LEU A C 1
ATOM 606 O O . LEU A 1 81 ? -11.831 1.937 5.283 1.00 95.88 81 LEU A O 1
ATOM 610 N N . LYS A 1 82 ? -12.563 3.994 5.781 1.00 93.69 82 LYS A N 1
ATOM 611 C CA . LYS A 1 82 ? -13.916 3.539 6.160 1.00 93.69 82 LYS A CA 1
ATOM 612 C C . LYS A 1 82 ? -14.564 2.700 5.052 1.00 93.69 82 LYS A C 1
ATOM 614 O O . LYS A 1 82 ? -14.682 3.136 3.902 1.00 93.69 82 LYS A O 1
ATOM 619 N N . GLY A 1 83 ? -14.976 1.481 5.414 1.00 92.38 83 GLY A N 1
ATOM 620 C CA . GLY A 1 83 ? -15.584 0.505 4.501 1.00 92.38 83 GLY A CA 1
ATOM 621 C C . GLY A 1 83 ? -14.621 -0.116 3.479 1.00 92.38 83 GLY A C 1
ATOM 622 O O . GLY A 1 83 ? -15.079 -0.738 2.521 1.00 92.38 83 GLY A O 1
ATOM 623 N N . LYS A 1 84 ? -13.303 0.058 3.645 1.00 94.38 84 LYS A N 1
ATOM 624 C CA . LYS A 1 84 ? -12.256 -0.457 2.749 1.00 94.38 84 LYS A CA 1
ATOM 625 C C . LYS A 1 84 ? -11.340 -1.414 3.502 1.00 94.38 84 LYS A C 1
ATOM 627 O O . LYS A 1 84 ? -11.175 -1.308 4.712 1.00 94.38 84 LYS A O 1
ATOM 632 N N . ARG A 1 85 ? -10.691 -2.320 2.769 1.00 95.12 85 ARG A N 1
ATOM 633 C CA . ARG A 1 85 ? -9.598 -3.140 3.311 1.00 95.12 85 ARG A CA 1
ATOM 634 C C . ARG A 1 85 ? -8.278 -2.399 3.142 1.00 95.12 85 ARG A C 1
ATOM 636 O O . ARG A 1 85 ? -7.919 -2.059 2.013 1.00 95.12 85 ARG A O 1
ATOM 643 N N . GLY A 1 86 ? -7.587 -2.134 4.246 1.00 96.50 86 GLY A N 1
ATOM 644 C CA . GLY A 1 86 ? -6.266 -1.510 4.260 1.00 96.50 86 GLY A CA 1
ATOM 645 C C . GLY A 1 86 ? -5.187 -2.537 4.583 1.00 96.50 86 GLY A C 1
ATOM 646 O O . GLY A 1 86 ? -5.328 -3.272 5.553 1.00 96.50 86 GLY A O 1
ATOM 647 N N . TYR A 1 87 ? -4.112 -2.569 3.804 1.00 97.62 87 TYR A N 1
ATOM 648 C CA . TYR A 1 87 ? -2.947 -3.410 4.067 1.00 97.62 87 TYR A CA 1
ATOM 649 C C . TYR A 1 87 ? -1.696 -2.551 4.107 1.00 97.62 87 TYR A C 1
ATOM 651 O O . TYR A 1 87 ? -1.401 -1.833 3.152 1.00 97.62 87 TYR A O 1
ATOM 659 N N . LEU A 1 88 ? -0.957 -2.652 5.198 1.00 97.12 88 LEU A N 1
ATOM 660 C CA . LEU A 1 88 ? 0.381 -2.113 5.322 1.00 97.12 88 LEU A CA 1
ATOM 661 C C . LEU A 1 88 ? 1.389 -3.158 4.857 1.00 97.12 88 LEU A C 1
ATOM 663 O O . LEU A 1 88 ? 1.273 -4.319 5.245 1.00 97.12 88 LEU A O 1
ATOM 667 N N . LEU A 1 89 ? 2.349 -2.751 4.035 1.00 96.62 89 LEU A N 1
ATOM 668 C CA . LEU A 1 89 ? 3.321 -3.631 3.398 1.00 96.62 89 LEU A CA 1
ATOM 669 C C . LEU A 1 89 ? 4.746 -3.190 3.736 1.00 96.62 89 LEU A C 1
ATOM 671 O O . LEU A 1 89 ? 5.012 -1.995 3.887 1.00 96.62 89 LEU A O 1
ATOM 675 N N . ASP A 1 90 ? 5.672 -4.148 3.759 1.00 94.31 90 ASP A N 1
ATOM 676 C CA . ASP A 1 90 ? 7.084 -3.832 3.540 1.00 94.31 90 ASP A CA 1
ATOM 677 C C . ASP A 1 90 ? 7.260 -3.257 2.123 1.00 94.31 90 ASP A C 1
ATOM 679 O O . ASP A 1 90 ? 6.772 -3.827 1.140 1.00 94.31 90 ASP A O 1
ATOM 683 N N . ALA A 1 91 ? 7.922 -2.106 2.005 1.00 93.56 91 ALA A N 1
ATOM 684 C CA . ALA A 1 91 ? 8.060 -1.412 0.732 1.00 93.56 91 ALA A CA 1
ATOM 685 C C . ALA A 1 91 ? 9.161 -1.979 -0.175 1.00 93.56 91 ALA A C 1
ATOM 687 O O . ALA A 1 91 ? 9.241 -1.578 -1.341 1.00 93.56 91 ALA A O 1
ATOM 688 N N . ALA A 1 92 ? 10.002 -2.902 0.307 1.00 93.62 92 ALA A N 1
ATOM 689 C CA . ALA A 1 92 ? 11.140 -3.419 -0.449 1.00 93.62 92 ALA A CA 1
ATOM 690 C C . ALA A 1 92 ? 10.792 -3.923 -1.868 1.00 93.62 92 ALA A C 1
ATOM 692 O O . ALA A 1 92 ? 11.518 -3.566 -2.801 1.00 93.62 92 ALA A O 1
ATOM 693 N N . PRO A 1 93 ? 9.673 -4.640 -2.096 1.00 94.56 93 PRO A N 1
ATOM 694 C CA . PRO A 1 93 ? 9.262 -5.072 -3.437 1.00 94.56 93 PRO A CA 1
ATOM 695 C C . PRO A 1 93 ? 8.754 -3.953 -4.361 1.00 94.56 93 PRO A C 1
ATOM 697 O O . PRO A 1 93 ? 8.609 -4.168 -5.563 1.00 94.56 93 PRO A O 1
ATOM 700 N N . PHE A 1 94 ? 8.433 -2.780 -3.811 1.00 93.88 94 PHE A N 1
ATOM 701 C CA . PHE A 1 94 ? 7.712 -1.707 -4.504 1.00 93.88 94 PHE A CA 1
ATOM 702 C C . PHE A 1 94 ? 8.580 -0.475 -4.784 1.00 93.88 94 PHE A C 1
ATOM 704 O O . PHE A 1 94 ? 8.196 0.363 -5.589 1.00 93.88 94 PHE A O 1
ATOM 711 N N . GLN A 1 95 ? 9.754 -0.366 -4.157 1.00 89.25 95 GLN A N 1
ATOM 712 C CA . GLN A 1 95 ? 10.603 0.832 -4.228 1.00 89.25 95 GLN A CA 1
ATOM 713 C C . GLN A 1 95 ? 11.638 0.831 -5.365 1.00 89.25 95 GLN A C 1
ATOM 715 O O . GLN A 1 95 ? 12.153 1.888 -5.725 1.00 89.25 95 GLN A O 1
ATOM 720 N N . ALA A 1 96 ? 11.967 -0.334 -5.933 1.00 89.75 96 ALA A N 1
ATOM 721 C CA . ALA A 1 96 ? 12.919 -0.445 -7.037 1.00 89.75 96 ALA A CA 1
ATOM 722 C C . ALA A 1 96 ? 12.636 -1.660 -7.932 1.00 89.75 96 ALA A C 1
ATOM 724 O O . ALA A 1 96 ? 12.158 -2.694 -7.463 1.00 89.75 96 ALA A O 1
ATOM 725 N N . LEU A 1 97 ? 13.022 -1.562 -9.210 1.00 89.50 97 LEU A N 1
ATOM 726 C CA . LEU A 1 97 ? 13.008 -2.677 -10.162 1.00 89.50 97 LEU A CA 1
ATOM 727 C C . LEU A 1 97 ? 14.134 -3.673 -9.860 1.00 89.50 97 LEU A C 1
ATOM 729 O O . LEU A 1 97 ? 15.189 -3.682 -10.491 1.00 89.50 97 LEU A O 1
ATOM 733 N N . THR A 1 98 ? 13.892 -4.516 -8.866 1.00 93.00 98 THR A N 1
ATOM 734 C CA . THR A 1 98 ? 14.754 -5.638 -8.483 1.00 93.00 98 THR A CA 1
ATOM 735 C C . THR A 1 98 ? 13.980 -6.951 -8.643 1.00 93.00 98 THR A C 1
ATOM 737 O O . THR A 1 98 ? 12.762 -6.919 -8.838 1.00 93.00 98 THR A O 1
ATOM 740 N N . PRO A 1 99 ? 14.626 -8.126 -8.527 1.00 94.06 99 PRO A N 1
ATOM 741 C CA . PRO A 1 99 ? 13.907 -9.402 -8.546 1.00 94.06 99 PRO A CA 1
ATOM 742 C C . PRO A 1 99 ? 12.760 -9.502 -7.521 1.00 94.06 99 PRO A C 1
ATOM 744 O O . PRO A 1 99 ? 11.798 -10.229 -7.766 1.00 94.06 99 PRO A O 1
ATOM 747 N N . LEU A 1 100 ? 12.800 -8.716 -6.434 1.00 95.06 100 LEU A N 1
ATOM 748 C CA . LEU A 1 100 ? 11.734 -8.651 -5.428 1.00 95.06 100 LEU A CA 1
ATOM 749 C C . LEU A 1 100 ? 10.387 -8.186 -5.995 1.00 95.06 100 LEU A C 1
ATOM 751 O O . LEU A 1 100 ? 9.356 -8.473 -5.398 1.00 95.06 100 LEU A O 1
ATOM 755 N N . VAL A 1 101 ? 10.350 -7.529 -7.159 1.00 95.50 101 VAL A N 1
ATOM 756 C CA . VAL A 1 101 ? 9.086 -7.149 -7.816 1.00 95.50 101 VAL A CA 1
ATOM 757 C C . VAL A 1 101 ? 8.191 -8.374 -8.042 1.00 95.50 101 VAL A C 1
ATOM 759 O O . VAL A 1 101 ? 6.978 -8.291 -7.855 1.00 95.50 101 VAL A O 1
ATOM 762 N N . VAL A 1 102 ? 8.768 -9.533 -8.376 1.00 96.25 102 VAL A N 1
ATOM 763 C CA . VAL A 1 102 ? 8.002 -10.780 -8.554 1.00 96.25 102 VAL A CA 1
ATOM 764 C C . VAL A 1 102 ? 7.381 -11.234 -7.231 1.00 96.25 102 VAL A C 1
ATOM 766 O O . VAL A 1 102 ? 6.214 -11.631 -7.198 1.00 96.25 102 VAL A O 1
ATOM 769 N N . GLU A 1 103 ? 8.124 -11.115 -6.129 1.00 96.06 103 GLU A N 1
ATOM 770 C CA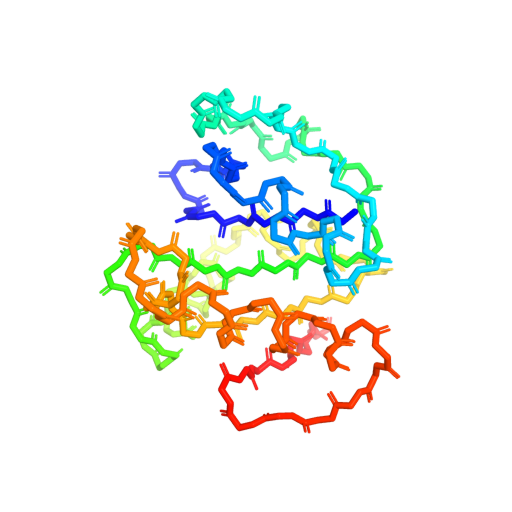 . GLU A 1 103 ? 7.613 -11.401 -4.785 1.00 96.06 103 GLU A CA 1
ATOM 771 C C . GLU A 1 103 ? 6.496 -10.428 -4.399 1.00 96.06 103 GLU A C 1
ATOM 773 O O . GLU A 1 103 ? 5.460 -10.854 -3.892 1.00 96.06 103 GLU A O 1
ATOM 778 N N . GLY A 1 104 ? 6.646 -9.143 -4.732 1.00 96.56 104 GLY A N 1
ATOM 779 C CA . GLY A 1 104 ? 5.619 -8.122 -4.537 1.00 96.56 104 GLY A CA 1
ATOM 780 C C . GLY A 1 104 ? 4.316 -8.448 -5.269 1.00 96.56 104 GLY A C 1
ATOM 781 O O . GLY A 1 104 ? 3.240 -8.349 -4.683 1.00 96.56 104 GLY A O 1
ATOM 782 N N . VAL A 1 105 ? 4.387 -8.915 -6.521 1.00 98.00 105 VAL A N 1
ATOM 783 C CA . VAL A 1 105 ? 3.200 -9.389 -7.261 1.00 98.00 105 VAL A CA 1
ATOM 784 C C . VAL A 1 105 ? 2.547 -10.575 -6.547 1.00 98.00 105 VAL A C 1
ATOM 786 O O . VAL A 1 105 ? 1.328 -10.588 -6.361 1.00 98.00 105 VAL A O 1
ATOM 789 N N . GLY A 1 106 ? 3.344 -11.554 -6.107 1.00 97.69 106 GLY A N 1
ATOM 790 C CA . GLY A 1 106 ? 2.858 -12.710 -5.350 1.00 97.69 106 GLY A CA 1
ATOM 791 C C . GLY A 1 106 ? 2.166 -12.312 -4.043 1.00 97.69 106 GLY A C 1
ATOM 792 O O . GLY A 1 106 ? 1.071 -12.798 -3.751 1.00 97.69 106 GLY A O 1
ATOM 793 N N . LEU A 1 107 ? 2.765 -11.383 -3.297 1.00 97.31 107 LEU A N 1
ATOM 794 C CA . LEU A 1 107 ? 2.218 -10.807 -2.071 1.00 97.31 107 LEU A CA 1
ATOM 795 C C . LEU A 1 107 ? 0.853 -10.155 -2.323 1.00 97.31 107 LEU A C 1
ATOM 797 O O . LEU A 1 107 ? -0.133 -10.520 -1.679 1.00 97.31 107 LEU A O 1
ATOM 801 N N . LEU A 1 108 ? 0.767 -9.248 -3.304 1.00 98.06 108 LEU A N 1
ATOM 802 C CA . LEU A 1 108 ? -0.493 -8.598 -3.671 1.00 98.06 108 LEU A CA 1
ATOM 803 C C . LEU A 1 108 ? -1.562 -9.625 -4.069 1.00 98.06 108 LEU A C 1
ATOM 805 O O . LEU A 1 108 ? -2.712 -9.509 -3.646 1.00 98.06 108 LEU A O 1
ATOM 809 N N . ALA A 1 109 ? -1.198 -10.649 -4.844 1.00 98.19 109 ALA A N 1
ATOM 810 C CA . ALA A 1 109 ? -2.140 -11.664 -5.313 1.00 98.19 109 ALA A CA 1
ATOM 811 C C . ALA A 1 109 ? -2.746 -12.469 -4.153 1.00 98.19 109 ALA A C 1
ATOM 813 O O . ALA A 1 109 ? -3.952 -12.728 -4.135 1.00 98.19 109 ALA A O 1
ATOM 814 N N . ARG A 1 110 ? -1.924 -12.840 -3.165 1.00 97.62 110 ARG A N 1
ATOM 815 C CA . ARG A 1 110 ? -2.361 -13.547 -1.951 1.00 97.62 110 ARG A CA 1
ATOM 816 C C . ARG A 1 110 ? -3.313 -12.687 -1.120 1.00 97.62 110 ARG A C 1
ATOM 818 O O . ARG A 1 110 ? -4.404 -13.141 -0.777 1.00 97.62 110 ARG A O 1
ATOM 825 N N . LEU A 1 111 ? -2.963 -11.420 -0.895 1.00 97.19 111 LEU A N 1
ATOM 826 C CA . LEU A 1 111 ? -3.819 -10.470 -0.175 1.00 97.19 111 LEU A CA 1
ATOM 827 C C . LEU A 1 111 ? -5.161 -10.244 -0.886 1.00 97.19 111 LEU A C 1
ATOM 829 O O . LEU A 1 111 ? -6.214 -10.221 -0.251 1.00 97.19 111 LEU A O 1
ATOM 833 N N . LEU A 1 112 ? -5.163 -10.144 -2.219 1.00 96.06 112 LEU A N 1
ATOM 834 C CA . LEU A 1 112 ? -6.397 -9.997 -2.997 1.00 96.06 112 LEU A CA 1
ATOM 835 C C . LEU A 1 112 ? -7.326 -11.214 -2.894 1.00 96.06 112 LEU A C 1
ATOM 837 O O . LEU A 1 112 ? -8.545 -11.039 -2.975 1.00 96.06 112 LEU A O 1
ATOM 841 N N . ARG A 1 113 ? -6.776 -12.413 -2.667 1.00 95.50 113 ARG A N 1
ATOM 842 C CA . ARG A 1 113 ? -7.537 -13.640 -2.379 1.00 95.50 113 ARG A CA 1
ATOM 843 C C . ARG A 1 113 ? -7.977 -13.769 -0.917 1.00 95.50 113 ARG A C 1
ATOM 845 O O . ARG A 1 113 ? -8.705 -14.702 -0.597 1.00 95.50 113 ARG A O 1
ATOM 852 N N . GLY A 1 114 ? -7.588 -12.838 -0.044 1.00 93.56 114 GLY A N 1
ATOM 853 C CA . GLY A 1 114 ? -7.909 -12.879 1.385 1.00 93.56 114 GLY A CA 1
ATOM 854 C C . GLY A 1 114 ? -7.015 -13.820 2.193 1.00 93.56 114 GLY A C 1
ATOM 855 O O . GLY A 1 114 ? -7.391 -14.232 3.288 1.00 93.56 114 GLY A O 1
ATOM 856 N N . GLU A 1 115 ? -5.845 -14.185 1.666 1.00 94.75 115 GLU A N 1
ATOM 857 C CA . GLU A 1 115 ? -4.856 -14.947 2.424 1.00 94.75 115 GLU A CA 1
ATOM 858 C C . GLU A 1 115 ? -4.139 -14.047 3.439 1.00 94.75 115 GLU A C 1
ATOM 860 O O . GLU A 1 115 ? -3.827 -12.890 3.152 1.00 94.75 115 GLU A O 1
ATOM 865 N N . ARG A 1 116 ? -3.808 -14.607 4.609 1.00 90.25 116 ARG A N 1
ATOM 866 C CA . ARG A 1 116 ? -2.889 -13.968 5.559 1.00 90.25 116 ARG A CA 1
ATOM 867 C C . ARG A 1 116 ? -1.442 -14.250 5.162 1.00 90.25 116 ARG A C 1
ATOM 869 O O . ARG A 1 116 ? -1.102 -15.375 4.790 1.00 90.25 116 ARG A O 1
ATOM 876 N N . VAL A 1 117 ? -0.599 -13.23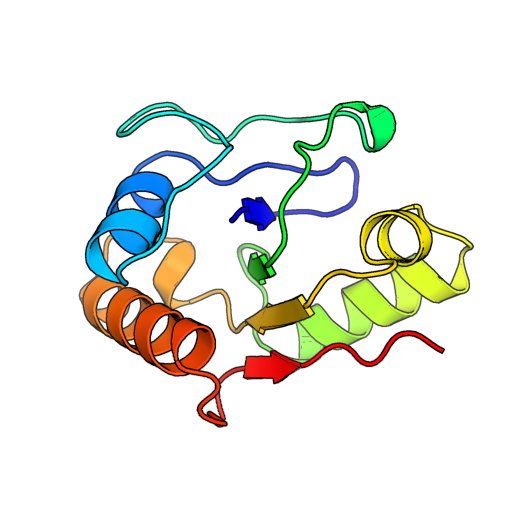4 5.278 1.00 90.25 117 VAL A N 1
ATOM 877 C CA . VAL A 1 117 ? 0.824 -13.243 4.908 1.00 90.25 117 VAL A CA 1
ATOM 878 C C . VAL A 1 117 ? 1.624 -12.554 6.018 1.00 90.25 117 VAL A C 1
ATOM 880 O O . VAL A 1 117 ? 1.049 -11.768 6.766 1.00 90.25 117 VAL A O 1
ATOM 883 N N . LEU A 1 118 ? 2.910 -12.877 6.176 1.00 85.75 118 LEU A N 1
ATOM 884 C CA . LEU A 1 118 ? 3.736 -12.328 7.266 1.00 85.75 118 LEU A CA 1
ATOM 885 C C . LEU A 1 118 ? 4.289 -10.940 6.922 1.00 85.75 118 LEU A C 1
ATOM 887 O O . LEU A 1 118 ? 4.588 -10.143 7.802 1.00 85.75 118 LEU A O 1
ATOM 891 N N . GLU A 1 119 ? 4.396 -10.656 5.630 1.00 87.19 119 GLU A N 1
ATOM 892 C CA . GLU A 1 119 ? 4.980 -9.454 5.044 1.00 87.19 119 GLU A CA 1
ATOM 893 C C . GLU A 1 119 ? 3.983 -8.282 4.975 1.00 87.19 119 GLU A C 1
ATOM 895 O O . GLU A 1 119 ? 4.291 -7.227 4.416 1.00 87.19 119 GLU A O 1
ATOM 900 N N . ALA A 1 120 ? 2.772 -8.467 5.513 1.00 93.19 120 ALA A N 1
ATOM 901 C CA . ALA A 1 120 ? 1.725 -7.459 5.523 1.00 93.19 120 ALA A CA 1
ATOM 902 C C . ALA A 1 120 ? 0.917 -7.469 6.823 1.00 93.19 120 ALA A C 1
ATOM 904 O O . ALA A 1 120 ? 0.650 -8.519 7.406 1.00 93.19 120 ALA A O 1
ATOM 905 N N . LEU A 1 121 ? 0.445 -6.288 7.215 1.00 94.38 121 LEU A N 1
ATOM 906 C CA . LEU A 1 121 ? -0.503 -6.106 8.310 1.00 94.38 121 LEU A CA 1
ATOM 907 C C . LEU A 1 121 ? -1.825 -5.588 7.754 1.00 94.38 121 LEU A C 1
ATOM 909 O O . LEU A 1 121 ? -1.865 -4.571 7.061 1.00 94.38 121 LEU A O 1
ATOM 913 N N . GLU A 1 122 ? -2.919 -6.272 8.069 1.00 94.19 122 GLU A N 1
ATOM 914 C CA . GLU A 1 122 ? -4.256 -5.749 7.803 1.00 94.19 122 GLU A CA 1
ATOM 915 C C . GLU A 1 122 ? -4.588 -4.664 8.830 1.00 94.19 122 GLU A C 1
ATOM 917 O O . GLU A 1 122 ? -4.528 -4.884 10.041 1.00 94.19 122 GLU A O 1
ATOM 922 N N . LEU A 1 123 ? -4.923 -3.471 8.343 1.00 91.38 123 LEU A N 1
ATOM 923 C CA . LEU A 1 123 ? -5.305 -2.355 9.190 1.00 91.38 123 LEU A CA 1
ATOM 924 C C . LEU A 1 123 ? -6.722 -2.578 9.709 1.00 91.38 123 LEU A C 1
ATOM 926 O O . LEU A 1 123 ? -7.690 -2.549 8.950 1.00 91.38 123 LEU A O 1
ATOM 930 N N . SER A 1 124 ? -6.833 -2.752 11.021 1.00 76.00 124 SER A N 1
ATOM 931 C CA . SER A 1 124 ? -8.109 -2.682 11.724 1.00 76.00 124 SER A CA 1
ATOM 932 C C . SER A 1 124 ? -8.346 -1.227 12.109 1.00 76.00 124 SER A C 1
ATOM 934 O O . SER A 1 124 ? -7.654 -0.697 12.977 1.00 76.00 124 SER A O 1
ATOM 936 N N . LEU A 1 125 ? -9.277 -0.558 11.429 1.00 66.88 125 LEU A N 1
ATOM 937 C CA . LEU A 1 125 ? -9.752 0.737 11.910 1.00 66.88 125 LEU A CA 1
ATOM 938 C C . LEU A 1 125 ? -10.592 0.512 13.177 1.00 66.88 125 LEU A C 1
ATOM 940 O O . LEU A 1 125 ? -11.341 -0.469 13.210 1.00 66.88 125 LEU A O 1
ATOM 944 N N . PRO A 1 126 ? -10.469 1.378 14.196 1.00 52.59 126 PRO A N 1
ATOM 945 C CA . PRO A 1 126 ? -11.411 1.399 15.309 1.00 52.59 126 PRO A CA 1
ATOM 946 C C . PRO A 1 126 ? -12.833 1.759 14.857 1.00 52.59 126 PRO A C 1
ATOM 948 O O . PRO A 1 126 ? -12.987 2.446 13.817 1.00 52.59 126 PRO A O 1
#